Protein AF-A0A964K7P3-F1 (afdb_monomer)

Radius of gyration: 14.11 Å; Cα contacts (8 Å, |Δi|>4): 82; chains: 1; bounding box: 25×22×39 Å

Solvent-accessible surface area (backbone atoms only — not comparable to full-atom values): 3791 Å² total; per-residue (Å²): 118,68,67,59,54,64,60,46,71,75,78,49,91,75,51,75,48,76,49,76,45,81,77,50,92,60,32,28,34,44,37,35,24,38,52,56,91,94,42,78,42,83,74,49,71,48,78,42,71,48,78,79,54,94,83,64,84,79,133

pLDDT: mean 85.56, std 9.21, range [56.44, 95.25]

Secondary structure (DSSP, 8-state):
-HHHHHHHTT-PPPEEEEEEEEEETTEEEEEEEEEETTEEEEEEEEEEE--S-TT----

Foldseek 3Di:
DVVVCVVPVVVDDWDWDWDWDDPDQFKIKIWIFTDDPPDTHTDDMDIDTDDPDPVDDDD

Mean predicted aligned error: 5.75 Å

Structure (mmCIF, N/CA/C/O backbone):
data_AF-A0A964K7P3-F1
#
_entry.id   AF-A0A964K7P3-F1
#
loop_
_atom_site.group_PDB
_atom_site.id
_atom_site.type_symbol
_atom_site.label_atom_id
_atom_site.label_alt_id
_atom_site.label_comp_id
_atom_site.label_asym_id
_atom_site.label_entity_id
_atom_site.label_seq_id
_atom_site.pdbx_PDB_ins_code
_atom_site.Cartn_x
_atom_site.Cartn_y
_atom_site.Cartn_z
_atom_site.occupancy
_atom_site.B_iso_or_equiv
_atom_site.auth_seq_id
_atom_site.auth_comp_id
_atom_site.auth_asym_id
_atom_site.auth_atom_id
_atom_site.pdbx_PDB_model_num
ATOM 1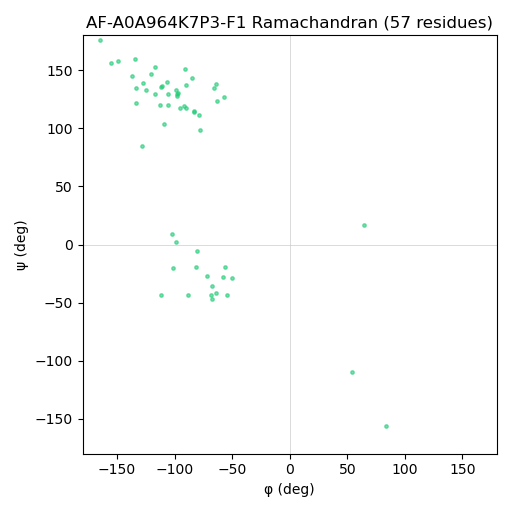 N N . MET A 1 1 ? 4.308 -8.219 12.370 1.00 60.56 1 MET A N 1
ATOM 2 C CA . MET A 1 1 ? 3.131 -7.345 12.191 1.00 60.56 1 MET A CA 1
ATOM 3 C C . MET A 1 1 ? 2.872 -6.457 13.428 1.00 60.56 1 MET A C 1
ATOM 5 O O . MET A 1 1 ? 1.743 -6.070 13.678 1.00 60.56 1 MET A O 1
ATOM 9 N N . GLN A 1 2 ? 3.903 -6.059 14.193 1.00 70.00 2 GLN A N 1
ATOM 10 C CA . GLN A 1 2 ? 3.705 -5.490 15.542 1.00 70.00 2 GLN A CA 1
ATOM 11 C C . GLN A 1 2 ? 3.109 -4.070 15.575 1.00 70.00 2 GLN A C 1
ATOM 13 O O . GLN A 1 2 ? 2.481 -3.685 16.557 1.00 70.00 2 GLN A O 1
ATOM 18 N N . ALA A 1 3 ? 3.314 -3.261 14.530 1.00 73.19 3 ALA A N 1
ATOM 19 C CA . ALA A 1 3 ? 2.828 -1.880 14.508 1.00 73.19 3 ALA A CA 1
ATOM 20 C C . ALA A 1 3 ? 1.294 -1.808 14.431 1.00 73.19 3 ALA A C 1
ATOM 22 O O . ALA A 1 3 ? 0.682 -1.048 15.176 1.00 73.19 3 ALA A O 1
ATOM 23 N N . ILE A 1 4 ? 0.676 -2.638 13.583 1.00 76.38 4 ILE A N 1
ATOM 24 C CA . ILE A 1 4 ? -0.785 -2.691 13.439 1.00 76.38 4 ILE A CA 1
ATOM 25 C C . ILE A 1 4 ? -1.418 -3.233 14.719 1.00 76.38 4 ILE A C 1
ATOM 27 O O . ILE A 1 4 ? -2.317 -2.595 15.248 1.00 76.38 4 ILE A O 1
ATOM 31 N N . GLU A 1 5 ? -0.897 -4.334 15.268 1.00 81.00 5 GLU A N 1
ATOM 32 C CA . GLU A 1 5 ? -1.390 -4.934 16.519 1.00 81.00 5 GLU A CA 1
ATOM 33 C C . GLU A 1 5 ? -1.414 -3.924 17.679 1.00 81.00 5 GLU A C 1
ATOM 35 O O . GLU A 1 5 ? -2.396 -3.818 18.420 1.00 81.00 5 GLU A O 1
ATOM 40 N N . ARG A 1 6 ? -0.352 -3.117 17.813 1.00 78.19 6 ARG A N 1
ATOM 41 C CA . ARG A 1 6 ? -0.290 -2.044 18.816 1.00 78.19 6 ARG A CA 1
ATOM 42 C C . ARG A 1 6 ? -1.342 -0.969 18.571 1.00 78.19 6 ARG A C 1
ATOM 44 O O . ARG A 1 6 ? -1.971 -0.519 19.528 1.00 78.19 6 ARG A O 1
ATOM 51 N N . LEU A 1 7 ? -1.551 -0.572 17.318 1.00 76.00 7 LEU A N 1
ATOM 52 C CA . LEU A 1 7 ? -2.561 0.420 16.953 1.00 76.00 7 LEU A CA 1
ATOM 53 C C . LEU A 1 7 ? -3.992 -0.108 17.177 1.00 76.00 7 LEU A C 1
ATOM 55 O O . LEU A 1 7 ? -4.851 0.656 17.610 1.00 76.00 7 LEU A O 1
ATOM 59 N N . THR A 1 8 ? -4.251 -1.403 16.952 1.00 80.75 8 THR A N 1
ATOM 60 C CA . THR A 1 8 ? -5.589 -2.009 17.098 1.00 80.75 8 THR A CA 1
ATOM 61 C C . THR A 1 8 ? -5.938 -2.352 18.543 1.00 80.75 8 THR A C 1
ATOM 63 O O . THR A 1 8 ? -7.113 -2.497 18.867 1.00 80.75 8 THR A O 1
ATOM 66 N N . SER A 1 9 ? -4.940 -2.458 19.429 1.00 83.94 9 SER A N 1
ATOM 67 C CA . SER A 1 9 ? -5.103 -2.906 20.825 1.00 83.94 9 SER A CA 1
ATOM 68 C C . SER A 1 9 ? -6.112 -2.103 21.659 1.00 83.94 9 SER A C 1
ATOM 70 O O . SER A 1 9 ? -6.586 -2.586 22.683 1.00 83.94 9 SER A O 1
ATOM 72 N N . ARG A 1 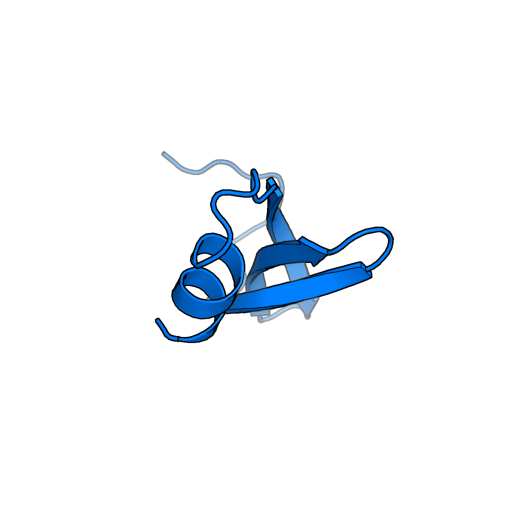10 ? -6.459 -0.883 21.232 1.00 79.44 10 ARG A N 1
ATOM 73 C CA . ARG A 1 10 ? -7.383 0.020 21.938 1.00 79.44 10 ARG A CA 1
ATOM 74 C C . ARG A 1 10 ? -8.790 0.074 21.334 1.00 79.44 10 ARG A C 1
ATOM 76 O O . ARG A 1 10 ? -9.561 0.949 21.713 1.00 79.44 10 ARG A O 1
ATOM 83 N N . GLY A 1 11 ? -9.109 -0.799 20.372 1.00 78.31 11 GLY A N 1
ATOM 84 C CA . GLY A 1 11 ? -10.417 -0.825 19.702 1.00 78.31 11 GLY A CA 1
ATOM 85 C C . GLY A 1 11 ? -10.723 0.430 18.874 1.00 78.31 11 GLY A C 1
ATOM 86 O O . GLY A 1 11 ? -11.877 0.699 18.556 1.00 78.31 11 GLY A O 1
ATOM 87 N N . GLN A 1 12 ? -9.701 1.228 18.555 1.00 80.44 12 GLN A N 1
ATOM 88 C CA . GLN A 1 12 ? -9.840 2.443 17.758 1.00 80.44 12 GLN A CA 1
ATOM 89 C C . GLN A 1 12 ? -9.789 2.108 16.266 1.00 80.44 12 GLN A C 1
ATOM 91 O O . GLN A 1 12 ? -8.998 1.265 15.840 1.00 80.44 12 GLN A O 1
ATOM 96 N N . THR A 1 13 ? -10.588 2.810 15.462 1.00 85.75 13 THR A N 1
ATOM 97 C CA . THR A 1 13 ? -10.499 2.732 14.000 1.00 85.75 13 THR A CA 1
ATOM 98 C C . THR A 1 13 ? -9.140 3.244 13.535 1.00 85.75 13 THR A C 1
ATOM 100 O O . THR A 1 13 ? -8.772 4.389 13.802 1.00 85.75 13 THR A O 1
ATOM 103 N N . ILE A 1 14 ? -8.411 2.408 12.799 1.00 87.06 14 ILE A N 1
ATOM 104 C CA . ILE A 1 14 ? -7.164 2.793 12.140 1.00 87.06 14 ILE A CA 1
ATOM 105 C C . ILE A 1 14 ? -7.476 3.115 10.689 1.00 87.06 14 ILE A C 1
ATOM 107 O O . ILE A 1 14 ? -8.042 2.293 9.972 1.00 87.06 14 ILE A O 1
ATOM 111 N N . VAL A 1 15 ? -7.047 4.289 10.239 1.00 90.56 15 VAL A N 1
ATOM 112 C CA . VAL A 1 15 ? -7.034 4.613 8.814 1.00 90.56 15 VAL A CA 1
ATOM 113 C C . VAL A 1 15 ? -5.690 4.182 8.246 1.00 90.56 15 VAL A C 1
ATOM 115 O O . VAL A 1 15 ? -4.646 4.692 8.662 1.00 90.56 15 VAL A O 1
ATOM 118 N N . LEU A 1 16 ? -5.725 3.241 7.306 1.00 92.69 16 LEU A N 1
ATOM 119 C CA . LEU A 1 16 ? -4.567 2.847 6.515 1.00 92.69 16 LEU A CA 1
ATOM 120 C C . LEU A 1 16 ? -4.600 3.590 5.181 1.00 92.69 16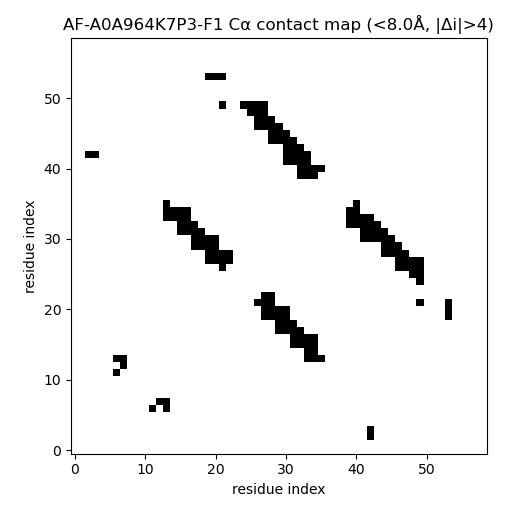 LEU A C 1
ATOM 122 O O . LEU A 1 16 ? -5.626 3.617 4.505 1.00 92.69 16 LEU A O 1
ATOM 126 N N . GLN A 1 17 ? -3.479 4.200 4.820 1.00 93.38 17 GLN A N 1
ATOM 127 C CA . GLN A 1 17 ? -3.285 4.864 3.541 1.00 93.38 17 GLN A CA 1
ATOM 128 C C . GLN A 1 17 ? -2.263 4.079 2.736 1.00 93.38 17 GLN A C 1
ATOM 130 O O . GLN A 1 17 ? -1.231 3.669 3.270 1.00 93.38 17 GLN A O 1
ATOM 135 N N . MET A 1 18 ? -2.575 3.878 1.462 1.00 93.94 18 MET A N 1
ATOM 136 C CA . MET A 1 18 ? -1.674 3.272 0.500 1.00 93.94 18 MET A CA 1
ATOM 137 C C . MET A 1 18 ? -1.362 4.295 -0.580 1.00 93.94 18 MET A C 1
ATOM 139 O O . MET A 1 18 ? -2.280 4.900 -1.134 1.00 93.94 18 MET A O 1
ATOM 143 N N . ASP A 1 19 ? -0.081 4.483 -0.855 1.00 91.06 19 ASP A N 1
ATOM 144 C CA . ASP A 1 19 ? 0.396 5.361 -1.913 1.00 91.06 19 ASP A CA 1
ATOM 145 C C . ASP A 1 19 ? 1.534 4.693 -2.685 1.00 91.06 19 ASP A C 1
ATOM 147 O O . ASP A 1 19 ? 2.324 3.926 -2.127 1.00 91.06 19 ASP A O 1
ATOM 151 N N . GLN A 1 20 ? 1.576 4.952 -3.991 1.00 90.12 20 GLN A N 1
ATOM 152 C CA . GLN A 1 20 ? 2.685 4.575 -4.857 1.00 90.12 20 GLN A CA 1
ATOM 153 C C . GLN A 1 20 ? 3.481 5.832 -5.194 1.00 90.12 20 GLN A C 1
ATOM 155 O O . GLN A 1 20 ? 2.910 6.836 -5.619 1.00 90.12 20 GLN A O 1
ATOM 160 N N . SER A 1 21 ? 4.795 5.763 -5.009 1.00 91.06 21 SER A N 1
ATOM 161 C CA . SER A 1 21 ? 5.708 6.884 -5.216 1.00 91.06 21 SER A CA 1
ATOM 162 C C . SER A 1 21 ? 6.863 6.500 -6.144 1.00 91.06 21 SER A C 1
ATOM 164 O O . SER A 1 21 ? 7.434 5.413 -6.020 1.00 91.06 21 SER A O 1
ATOM 166 N N . HIS A 1 22 ? 7.231 7.418 -7.047 1.00 91.69 22 HIS A N 1
ATOM 167 C CA . HIS A 1 22 ? 8.421 7.298 -7.896 1.00 91.69 22 HIS A CA 1
ATOM 168 C C . HIS A 1 22 ? 9.598 7.779 -7.067 1.00 91.69 22 HIS A C 1
ATOM 170 O O . HIS A 1 22 ? 9.634 8.950 -6.688 1.00 91.69 22 HIS A O 1
ATOM 176 N N . ILE A 1 23 ? 10.541 6.899 -6.750 1.00 90.94 23 ILE A N 1
ATOM 177 C CA . IL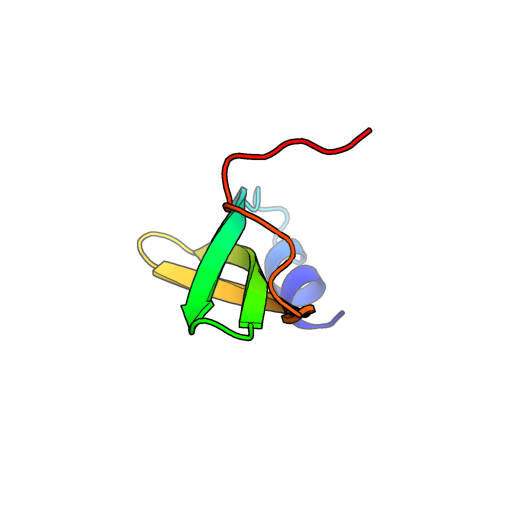E A 1 23 ? 11.714 7.309 -5.971 1.00 90.94 23 ILE A CA 1
ATOM 178 C C . ILE A 1 23 ? 12.802 7.810 -6.920 1.00 90.94 23 ILE A C 1
ATOM 180 O O . ILE A 1 23 ? 13.452 8.814 -6.639 1.00 90.94 23 ILE A O 1
ATOM 184 N N . ASN A 1 24 ? 13.017 7.090 -8.021 1.00 90.69 24 ASN A N 1
ATOM 185 C CA . ASN A 1 24 ? 13.965 7.415 -9.083 1.00 90.69 24 ASN A CA 1
ATOM 186 C C . ASN A 1 24 ? 13.660 6.580 -10.333 1.00 90.69 24 ASN A C 1
ATOM 188 O O . ASN A 1 24 ? 12.847 5.657 -10.275 1.00 90.69 24 ASN A O 1
ATOM 192 N N . ASP A 1 25 ? 14.401 6.840 -11.411 1.00 89.75 25 ASP A N 1
ATOM 193 C CA . ASP A 1 25 ? 14.235 6.193 -12.718 1.00 89.75 25 ASP A CA 1
ATOM 194 C C . ASP A 1 25 ? 14.176 4.660 -12.654 1.00 89.75 25 ASP A C 1
ATOM 196 O O . ASP A 1 25 ? 13.517 4.024 -13.473 1.00 89.75 25 ASP A O 1
ATOM 200 N N . THR A 1 26 ? 14.832 4.056 -11.661 1.00 90.69 26 THR A N 1
ATOM 201 C CA . THR A 1 26 ? 14.928 2.603 -11.512 1.00 90.69 26 THR A CA 1
ATOM 202 C C . THR A 1 26 ? 13.972 2.040 -10.468 1.00 90.69 26 THR A C 1
ATOM 204 O O . THR A 1 26 ? 13.729 0.839 -10.501 1.00 90.69 26 THR A O 1
ATOM 207 N N . ASN A 1 27 ? 13.448 2.832 -9.526 1.00 93.06 27 ASN A N 1
ATOM 208 C CA . ASN A 1 27 ? 12.697 2.320 -8.380 1.00 93.06 27 ASN A CA 1
ATOM 209 C C . ASN A 1 27 ? 11.384 3.059 -8.104 1.00 93.06 27 ASN A C 1
ATOM 211 O O . ASN A 1 27 ? 11.341 4.279 -7.927 1.00 93.06 27 ASN A O 1
ATOM 215 N N . GLU A 1 28 ? 10.352 2.260 -7.858 1.00 93.94 28 GLU A N 1
ATOM 216 C CA . GLU A 1 28 ? 9.075 2.684 -7.298 1.00 93.94 28 GLU A CA 1
ATOM 217 C C . GLU A 1 28 ? 8.841 2.019 -5.946 1.00 93.94 28 GLU A C 1
ATOM 219 O O . GLU A 1 28 ? 9.319 0.912 -5.672 1.00 93.94 28 GLU A O 1
ATOM 224 N N . VAL A 1 29 ? 8.075 2.687 -5.089 1.00 93.62 29 VAL A N 1
ATOM 225 C CA . VAL A 1 29 ? 7.654 2.138 -3.803 1.00 93.62 29 VAL A CA 1
ATOM 226 C C . VAL A 1 29 ? 6.146 2.175 -3.675 1.00 93.62 29 VAL A C 1
ATOM 228 O O . VAL A 1 29 ? 5.522 3.200 -3.921 1.00 93.62 29 VAL A O 1
ATOM 231 N N . LEU A 1 30 ? 5.576 1.057 -3.235 1.00 93.25 30 LEU A N 1
ATOM 232 C CA . LEU A 1 30 ? 4.242 1.020 -2.654 1.00 93.25 30 LEU A CA 1
ATOM 233 C C . LEU A 1 30 ? 4.395 1.105 -1.137 1.00 93.25 30 LEU A C 1
ATOM 235 O O . LEU A 1 30 ? 5.007 0.219 -0.529 1.00 93.25 30 LEU A O 1
ATOM 239 N N . MET A 1 31 ? 3.869 2.161 -0.528 1.00 94.75 31 MET A N 1
ATOM 240 C CA . MET A 1 31 ? 3.907 2.375 0.914 1.00 94.75 31 MET A CA 1
ATOM 241 C C . MET A 1 31 ? 2.529 2.144 1.530 1.00 94.75 31 MET A C 1
ATOM 243 O O . MET A 1 31 ? 1.508 2.546 0.982 1.00 94.75 31 MET A O 1
ATOM 247 N N . LEU A 1 32 ? 2.513 1.498 2.696 1.00 94.94 32 LEU A N 1
ATOM 248 C CA . LEU A 1 32 ? 1.361 1.411 3.582 1.00 94.94 32 LEU A CA 1
ATOM 249 C C . LEU A 1 32 ? 1.679 2.189 4.859 1.00 94.94 32 LEU A C 1
ATOM 251 O O . LEU A 1 32 ? 2.615 1.847 5.592 1.00 94.94 32 LEU A O 1
ATOM 255 N N . SER A 1 33 ? 0.881 3.209 5.150 1.00 93.75 33 SER A N 1
ATOM 256 C CA . SER A 1 33 ? 1.000 4.019 6.360 1.00 93.75 33 SER A CA 1
ATOM 257 C C . SER A 1 33 ? -0.277 3.970 7.192 1.00 93.75 33 SER A C 1
ATOM 259 O O . SER A 1 33 ? -1.384 3.858 6.672 1.00 93.75 33 SER A O 1
ATOM 261 N N . ALA A 1 34 ? -0.129 4.045 8.511 1.00 92.00 34 ALA A N 1
ATOM 262 C CA . ALA A 1 34 ? -1.237 4.239 9.430 1.00 92.00 34 ALA A CA 1
ATOM 263 C C . ALA A 1 34 ? -1.317 5.712 9.824 1.00 92.00 34 ALA A C 1
ATOM 265 O O . ALA A 1 34 ? -0.317 6.324 10.211 1.00 92.00 34 ALA A O 1
ATOM 266 N N . ARG A 1 35 ? -2.519 6.285 9.775 1.00 90.31 35 ARG A N 1
ATOM 267 C CA . ARG A 1 35 ? -2.749 7.651 10.239 1.00 90.31 35 ARG A CA 1
ATOM 268 C C . ARG A 1 35 ? -2.955 7.666 11.747 1.00 90.31 35 ARG A C 1
ATOM 270 O O . ARG A 1 35 ? -3.972 7.197 12.253 1.00 90.31 35 ARG A O 1
ATOM 277 N N . LEU A 1 36 ? -2.016 8.285 12.455 1.00 85.50 36 LEU A N 1
ATOM 278 C CA . LEU A 1 36 ? -2.129 8.588 13.874 1.00 85.50 36 LEU A CA 1
ATOM 279 C C . LEU A 1 36 ? -2.311 10.096 14.052 1.00 85.50 36 LEU A C 1
ATOM 281 O O . LEU A 1 36 ? -1.363 10.878 13.952 1.00 85.50 36 LEU A O 1
ATOM 285 N N . ARG A 1 37 ? -3.549 10.519 14.331 1.00 84.69 37 ARG A N 1
ATOM 286 C CA . ARG A 1 37 ? -3.930 11.940 14.415 1.00 84.69 37 ARG A CA 1
ATOM 287 C C . ARG A 1 37 ? -3.539 12.687 13.126 1.00 84.69 37 ARG A C 1
ATOM 289 O O . ARG A 1 37 ? -4.143 12.463 12.082 1.00 84.69 37 ARG A O 1
ATOM 296 N N . LYS A 1 38 ? -2.535 13.567 13.192 1.00 87.31 38 LYS A N 1
ATOM 297 C CA . LYS A 1 38 ? -2.039 14.374 12.062 1.00 87.31 38 LYS A CA 1
ATOM 298 C C . LYS A 1 38 ? -0.784 13.790 11.399 1.00 87.31 38 LYS A C 1
ATOM 300 O O . LYS A 1 38 ? -0.257 14.410 10.486 1.00 87.31 38 LYS A O 1
ATOM 305 N N . CYS A 1 39 ? -0.305 12.633 11.854 1.00 88.38 39 CYS A N 1
ATOM 306 C CA . CYS A 1 39 ? 0.924 12.012 11.373 1.00 88.38 39 CYS A CA 1
ATOM 307 C C . CYS A 1 39 ? 0.619 10.737 10.577 1.00 88.38 39 CYS A C 1
ATOM 309 O O . CYS A 1 39 ? -0.208 9.927 11.001 1.00 88.38 39 CYS A O 1
ATOM 311 N N . ALA A 1 40 ? 1.298 10.557 9.445 1.00 91.75 40 ALA A N 1
ATOM 312 C CA . ALA A 1 40 ? 1.347 9.286 8.735 1.00 91.75 40 ALA A CA 1
ATOM 313 C C . ALA A 1 40 ? 2.565 8.502 9.236 1.00 91.75 40 ALA A C 1
ATOM 315 O O . ALA A 1 40 ? 3.696 8.974 9.138 1.00 91.75 40 ALA A O 1
ATOM 316 N N . VAL A 1 41 ? 2.329 7.321 9.804 1.00 91.12 41 VAL A N 1
ATOM 317 C CA . VAL A 1 41 ? 3.382 6.446 10.325 1.00 91.12 41 VAL A CA 1
ATOM 318 C 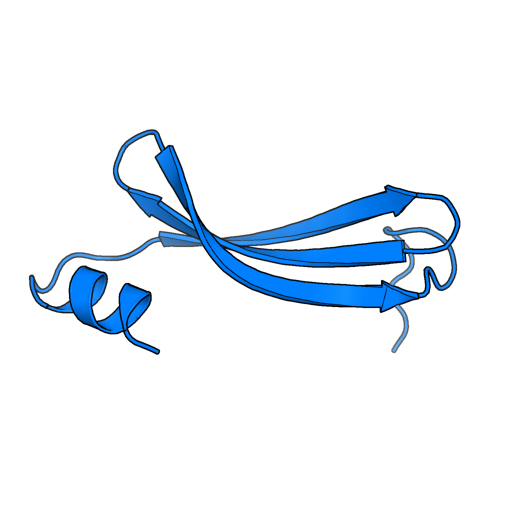C . VAL A 1 41 ? 3.554 5.277 9.356 1.00 91.12 41 VAL A C 1
ATOM 320 O O . VAL A 1 41 ? 2.583 4.551 9.136 1.00 91.12 41 VAL A O 1
ATOM 323 N N . PRO A 1 42 ? 4.742 5.065 8.765 1.00 91.19 42 PRO A N 1
ATOM 324 C CA . PRO A 1 42 ? 4.966 3.945 7.860 1.00 91.19 42 PRO A CA 1
ATOM 325 C C . PRO A 1 42 ? 4.852 2.618 8.615 1.00 91.19 42 PRO A C 1
ATOM 327 O O . PRO A 1 42 ? 5.393 2.453 9.709 1.00 91.19 42 PRO A O 1
ATOM 330 N N . VAL A 1 43 ? 4.132 1.668 8.023 1.00 92.56 43 VAL A N 1
ATOM 331 C CA . VAL A 1 43 ? 3.873 0.342 8.604 1.00 92.56 43 VAL A CA 1
ATOM 332 C C . VAL A 1 43 ? 4.579 -0.744 7.806 1.00 92.56 43 VAL A C 1
ATOM 334 O O . VAL A 1 43 ? 5.162 -1.661 8.384 1.00 92.56 43 VAL A O 1
ATOM 337 N N . ALA A 1 44 ? 4.514 -0.644 6.482 1.00 92.94 44 ALA A N 1
ATOM 338 C CA . ALA A 1 44 ? 5.179 -1.540 5.552 1.00 92.94 44 ALA A CA 1
ATOM 339 C C . ALA A 1 44 ? 5.412 -0.813 4.227 1.00 92.94 44 ALA A C 1
ATOM 341 O O . ALA A 1 44 ? 4.702 0.134 3.891 1.00 92.94 44 ALA A O 1
ATOM 342 N N . TRP A 1 45 ? 6.390 -1.272 3.458 1.00 95.25 45 TRP A N 1
ATOM 343 C CA . TRP A 1 45 ? 6.617 -0.800 2.101 1.00 95.25 45 TRP A CA 1
ATOM 344 C C . TRP A 1 45 ? 7.212 -1.913 1.252 1.00 95.25 45 TRP A C 1
ATOM 346 O O . TRP A 1 45 ? 7.818 -2.860 1.762 1.00 95.25 45 TRP A O 1
ATOM 356 N N . ARG A 1 46 ? 7.050 -1.785 -0.061 1.00 95.25 46 ARG A N 1
ATOM 357 C CA . ARG A 1 46 ? 7.696 -2.653 -1.036 1.00 95.25 46 ARG A CA 1
ATOM 358 C C . ARG A 1 46 ? 8.303 -1.813 -2.140 1.00 95.25 46 ARG A C 1
ATOM 360 O O . ARG A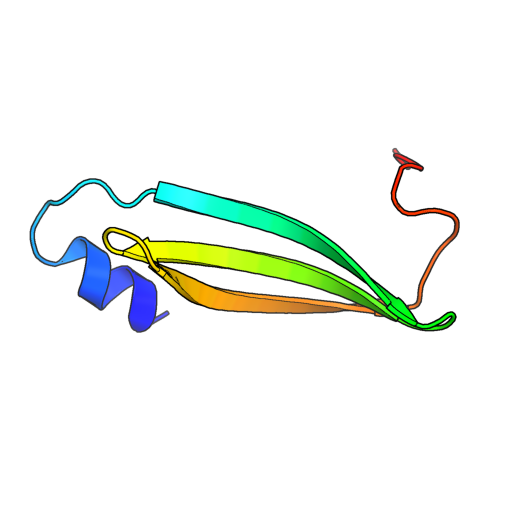 1 46 ? 7.583 -1.094 -2.820 1.00 95.25 46 ARG A O 1
ATOM 367 N N . VAL A 1 47 ? 9.610 -1.958 -2.326 1.00 94.69 47 VAL A N 1
ATOM 368 C CA . VAL A 1 47 ? 10.327 -1.365 -3.457 1.00 94.69 47 VAL A CA 1
ATOM 369 C C . VAL A 1 47 ? 10.327 -2.351 -4.617 1.00 94.69 47 VAL A C 1
ATOM 371 O O . VAL A 1 47 ? 10.524 -3.556 -4.417 1.00 94.69 47 VAL A O 1
ATOM 374 N N . ARG A 1 48 ? 10.082 -1.849 -5.821 1.00 92.12 48 ARG A N 1
ATOM 375 C CA . ARG A 1 48 ? 10.146 -2.590 -7.081 1.00 92.12 48 ARG A CA 1
ATOM 376 C C . ARG A 1 48 ? 10.892 -1.768 -8.119 1.00 92.12 48 ARG A C 1
ATOM 378 O O . ARG A 1 48 ? 10.990 -0.553 -7.985 1.00 92.12 48 ARG A O 1
ATOM 385 N N . SER A 1 49 ? 11.396 -2.440 -9.150 1.00 92.06 49 SER A N 1
ATOM 386 C CA . SER A 1 49 ? 11.921 -1.728 -10.307 1.00 92.06 49 SER A CA 1
ATOM 387 C C . SER A 1 49 ? 10.799 -0.965 -11.007 1.00 92.06 49 SER A C 1
ATOM 389 O O . SER A 1 49 ? 9.712 -1.522 -11.166 1.00 92.06 49 SER A O 1
ATOM 391 N N . THR A 1 50 ? 11.069 0.267 -11.427 1.00 89.19 50 THR A N 1
ATOM 392 C CA . THR A 1 50 ? 10.148 1.085 -12.222 1.00 89.19 50 THR A CA 1
ATOM 393 C C . THR A 1 50 ? 9.784 0.342 -13.504 1.00 89.19 50 THR A C 1
ATOM 395 O O . THR A 1 50 ? 10.663 -0.110 -14.243 1.00 89.19 50 THR A O 1
ATOM 398 N N . GLN A 1 51 ? 8.488 0.189 -13.766 1.00 82.50 51 GLN A N 1
ATOM 399 C CA . GLN A 1 51 ? 7.972 -0.451 -14.975 1.00 82.50 51 GLN A CA 1
ATOM 400 C C . GLN A 1 51 ? 6.944 0.464 -15.635 1.00 82.50 51 GLN A C 1
ATOM 402 O O . GLN A 1 51 ? 5.747 0.309 -15.425 1.00 82.50 51 GLN A O 1
ATOM 407 N N . GLY A 1 52 ? 7.424 1.403 -16.451 1.00 81.62 52 GLY A N 1
ATOM 408 C CA . GLY A 1 52 ? 6.564 2.399 -17.088 1.00 81.62 52 GLY A CA 1
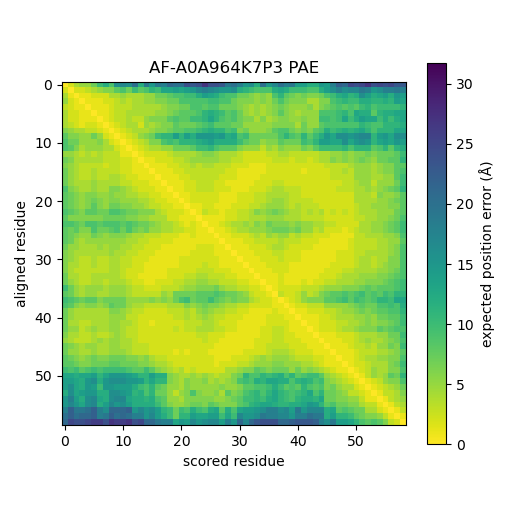ATOM 409 C C . GLY A 1 52 ? 6.287 3.594 -16.179 1.00 81.62 52 GLY A C 1
ATOM 410 O O . GLY A 1 52 ? 7.097 3.923 -15.314 1.00 81.62 52 GLY A O 1
ATOM 411 N N . ALA A 1 53 ? 5.177 4.287 -16.420 1.00 79.06 53 ALA A N 1
ATOM 412 C CA . ALA A 1 53 ? 4.774 5.428 -15.602 1.00 79.06 53 ALA A CA 1
ATOM 413 C C . ALA A 1 53 ? 3.862 4.984 -14.448 1.00 79.06 53 ALA A C 1
ATOM 415 O O . ALA A 1 53 ? 3.069 4.065 -14.606 1.00 79.06 53 ALA A O 1
ATOM 416 N N . ILE A 1 54 ? 3.879 5.697 -13.318 1.00 74.88 54 ILE A N 1
ATOM 417 C CA . ILE A 1 54 ? 3.087 5.334 -12.121 1.00 74.88 54 ILE A CA 1
ATOM 418 C C . ILE A 1 54 ? 1.576 5.250 -12.360 1.00 74.88 54 ILE A C 1
ATOM 420 O O . ILE A 1 54 ? 0.876 4.521 -11.665 1.00 74.88 54 ILE A O 1
ATOM 424 N N . TRP A 1 55 ? 1.048 5.998 -13.327 1.00 73.56 55 TRP A N 1
ATOM 425 C CA . TRP A 1 55 ? -0.377 5.969 -13.667 1.00 73.56 55 TRP A CA 1
ATOM 426 C C . TRP A 1 55 ? -0.759 4.779 -14.563 1.00 73.56 55 TRP A C 1
ATOM 428 O O . TRP A 1 55 ? -1.941 4.583 -14.850 1.00 73.56 55 TRP A O 1
ATOM 438 N N . GLU A 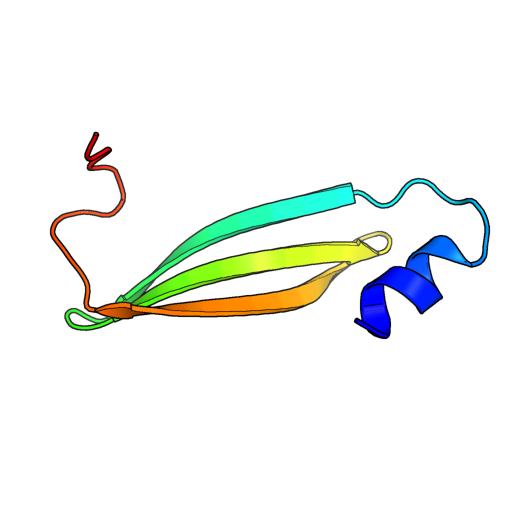1 56 ? 0.215 3.995 -15.025 1.00 77.19 56 GLU A N 1
ATOM 439 C CA . GLU A 1 56 ? 0.003 2.871 -15.926 1.00 77.19 56 GLU A CA 1
ATOM 440 C C . GLU A 1 56 ? -0.537 1.658 -15.149 1.00 77.19 56 GLU A C 1
ATOM 442 O O . GLU A 1 56 ? 0.203 0.904 -14.518 1.00 77.19 56 GLU A O 1
ATOM 447 N N . ILE A 1 57 ? -1.857 1.455 -15.191 1.00 67.31 57 ILE A N 1
ATOM 448 C CA . ILE A 1 57 ? -2.496 0.266 -14.616 1.00 67.31 57 ILE A CA 1
ATOM 449 C C . ILE A 1 57 ? -2.301 -0.902 -15.586 1.00 67.31 57 ILE A C 1
ATOM 451 O O . ILE A 1 57 ? -2.888 -0.924 -16.668 1.00 67.31 57 ILE A O 1
ATOM 455 N N . ARG A 1 58 ? -1.491 -1.887 -15.191 1.00 64.50 58 ARG A N 1
ATOM 456 C CA . ARG A 1 58 ? -1.320 -3.144 -15.931 1.00 64.50 58 ARG A CA 1
ATOM 457 C C . ARG A 1 58 ? -2.194 -4.237 -15.312 1.00 64.50 58 ARG A C 1
ATOM 459 O O . ARG A 1 58 ? -2.188 -4.401 -14.093 1.00 64.50 58 ARG A O 1
ATOM 466 N N . ALA A 1 59 ? -2.974 -4.908 -16.160 1.00 56.44 59 ALA A N 1
ATOM 467 C CA . ALA A 1 59 ? -3.867 -6.013 -15.802 1.00 56.44 59 ALA A CA 1
ATOM 468 C C . ALA A 1 59 ? -3.108 -7.332 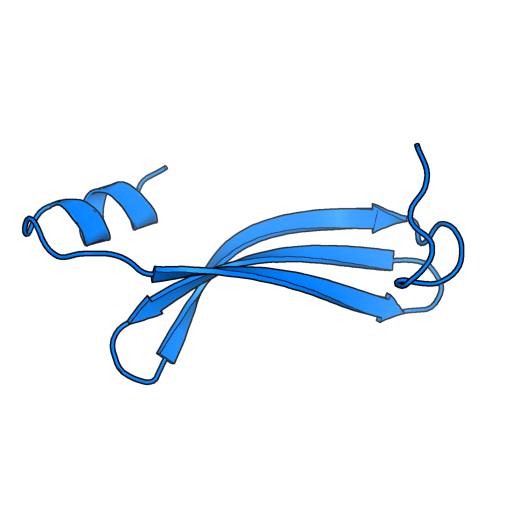-15.604 1.00 56.44 59 ALA A C 1
ATOM 470 O O . ALA A 1 59 ? -2.076 -7.524 -16.289 1.00 56.44 59 ALA A O 1
#

Nearest PDB structures (foldseek):
  4ckn-assembly1_B  TM=6.415E-01  e=4.698E-01  Leishmania major
  6ozq-assembly1_B  TM=5.125E-01  e=2.903E-01  Mus musculus
  3hd0-assembly1_A  TM=4.546E-01  e=6.627E-01  Thermotoga maritima
  6ozf-assembly1_A  TM=4.878E-01  e=7.099E-01  Thermotoga maritima
  9asm-assembly1_B  TM=4.287E-01  e=7.604E-01  Homo sapiens

Sequence (59 aa):
MQAIERLTSRGQTIVLQMDQSHINDTNEVLMLSARLRKCAVPVAWRVRSTQGAIWEIRA